Protein AF-A0A8H8A0Q7-F1 (afdb_monomer)

Structure (mmCIF, N/CA/C/O backbone):
data_AF-A0A8H8A0Q7-F1
#
_en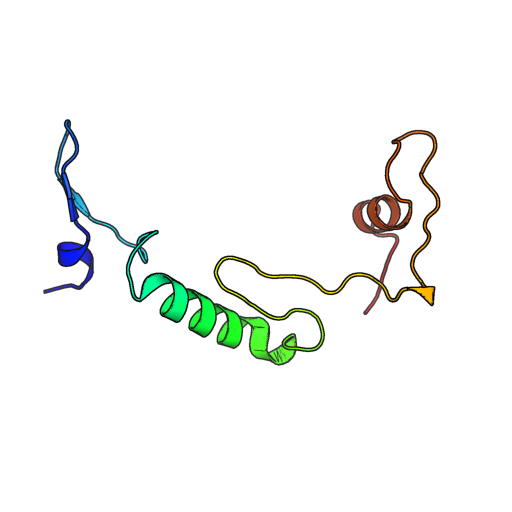try.id   AF-A0A8H8A0Q7-F1
#
loop_
_atom_site.group_PDB
_atom_site.id
_atom_site.type_symbol
_atom_site.label_atom_id
_atom_site.label_alt_id
_atom_site.label_comp_id
_atom_site.label_asym_id
_atom_site.label_entity_id
_atom_site.label_seq_id
_atom_site.pdbx_PDB_ins_code
_atom_site.Cartn_x
_atom_site.Cartn_y
_atom_site.Cartn_z
_atom_site.occupancy
_atom_site.B_iso_or_equiv
_atom_site.auth_seq_id
_atom_site.auth_comp_id
_atom_site.auth_asym_id
_atom_site.auth_atom_id
_atom_site.pdbx_PDB_model_num
ATOM 1 N N . MET A 1 1 ? -14.759 -11.651 20.796 1.00 52.31 1 MET A N 1
ATOM 2 C CA . MET A 1 1 ? -14.876 -10.177 20.864 1.00 52.31 1 MET A CA 1
ATOM 3 C C . MET A 1 1 ? -13.690 -9.613 20.121 1.00 52.31 1 MET A C 1
ATOM 5 O O . MET A 1 1 ? -12.585 -10.112 20.297 1.00 52.31 1 MET A O 1
ATOM 9 N N . ALA A 1 2 ? -13.993 -8.825 19.101 1.00 71.25 2 ALA A N 1
ATOM 10 C CA . ALA A 1 2 ? -13.348 -8.926 17.799 1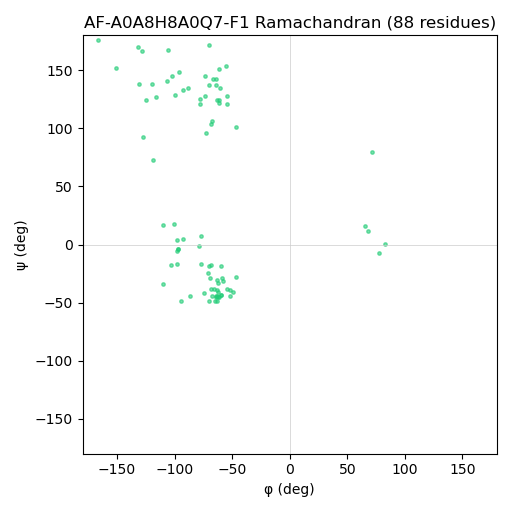.00 71.25 2 ALA A CA 1
ATOM 11 C C . ALA A 1 2 ? -12.379 -7.761 17.596 1.00 71.25 2 ALA A C 1
ATOM 13 O O . ALA A 1 2 ? -12.706 -6.644 17.973 1.00 71.25 2 ALA A O 1
ATOM 14 N N . SER A 1 3 ? -11.216 -7.999 16.985 1.00 87.31 3 SER A N 1
ATOM 15 C CA . SER A 1 3 ? -10.162 -6.991 16.738 1.00 87.31 3 SER A CA 1
ATOM 16 C C . SER A 1 3 ? -10.673 -5.659 16.168 1.00 87.31 3 SER A C 1
ATOM 18 O O . SER A 1 3 ? -10.102 -4.611 16.437 1.00 87.31 3 SER A O 1
ATOM 20 N N . HIS A 1 4 ? -11.788 -5.690 15.447 1.00 88.88 4 HIS A N 1
ATOM 21 C CA . HIS A 1 4 ? -12.527 -4.523 14.977 1.00 88.88 4 HIS A CA 1
ATOM 22 C C . HIS A 1 4 ? -12.927 -3.524 16.079 1.00 88.88 4 HIS A C 1
ATOM 24 O O . HIS A 1 4 ? -12.868 -2.315 15.853 1.00 88.88 4 HIS A O 1
ATOM 30 N N . ASP A 1 5 ? -13.319 -3.999 17.264 1.00 92.81 5 ASP A N 1
ATOM 31 C CA . ASP A 1 5 ? -13.774 -3.148 18.375 1.00 92.81 5 ASP A CA 1
ATOM 32 C C . ASP A 1 5 ? -12.601 -2.334 18.955 1.00 92.81 5 ASP A C 1
ATOM 34 O O . ASP A 1 5 ? -12.788 -1.202 19.389 1.00 92.81 5 ASP A O 1
ATOM 38 N N . LEU A 1 6 ? -11.371 -2.865 18.873 1.00 92.50 6 LEU A N 1
ATOM 39 C CA . LEU A 1 6 ? -10.134 -2.178 19.286 1.00 92.50 6 LEU A CA 1
ATOM 40 C C . LEU A 1 6 ? -9.776 -0.996 18.379 1.00 92.50 6 LEU A C 1
ATOM 42 O O . LEU A 1 6 ? -8.953 -0.159 18.733 1.00 92.50 6 LEU A O 1
ATOM 46 N N . THR A 1 7 ? -10.370 -0.959 17.190 1.00 92.12 7 THR A N 1
ATOM 47 C CA . THR A 1 7 ? -10.120 0.051 16.159 1.00 92.12 7 THR A CA 1
ATOM 48 C C . THR A 1 7 ? -11.315 0.985 15.974 1.00 92.12 7 THR A C 1
ATOM 50 O O . THR A 1 7 ? -11.423 1.649 14.945 1.00 92.12 7 THR A O 1
ATOM 53 N N . ALA A 1 8 ? -12.242 1.012 16.936 1.00 93.44 8 ALA A N 1
ATOM 54 C CA . ALA A 1 8 ? -13.372 1.925 16.900 1.00 93.44 8 ALA A CA 1
ATOM 55 C C . ALA A 1 8 ? -12.909 3.389 17.038 1.00 93.44 8 ALA A C 1
ATOM 57 O O . ALA A 1 8 ? -11.984 3.699 17.787 1.00 93.44 8 ALA A O 1
ATOM 58 N N . LEU A 1 9 ? -13.561 4.287 16.304 1.00 94.44 9 LEU A N 1
ATOM 59 C CA . LEU A 1 9 ? -13.270 5.716 16.249 1.00 94.44 9 LEU A CA 1
ATOM 60 C C . LEU A 1 9 ? -14.545 6.495 16.579 1.00 94.44 9 LEU A C 1
ATOM 62 O O . LEU A 1 9 ? -15.559 6.337 15.901 1.00 94.44 9 LEU A O 1
ATOM 66 N N . GLN A 1 10 ? -14.486 7.373 17.579 1.00 96.25 10 GLN A N 1
ATOM 67 C CA . GLN A 1 10 ? -15.571 8.309 17.858 1.00 96.25 10 GLN A CA 1
ATOM 68 C C . GLN A 1 10 ? -15.519 9.472 16.863 1.00 96.25 10 GLN A C 1
ATOM 70 O O . GLN A 1 10 ? -14.503 10.160 16.753 1.00 96.25 10 GLN A O 1
ATOM 75 N N . THR A 1 11 ? -16.625 9.722 16.170 1.00 95.56 11 THR A N 1
ATOM 76 C CA . THR A 1 11 ? -16.829 10.949 15.390 1.00 95.56 11 THR A CA 1
ATOM 77 C C . THR A 1 11 ? -17.812 11.871 16.121 1.00 95.56 11 THR A C 1
ATOM 79 O O . THR A 1 11 ? -18.490 11.422 17.048 1.00 95.56 11 THR A O 1
ATOM 82 N N . PRO A 1 12 ? -17.945 13.151 15.721 1.00 97.75 12 PRO A N 1
ATOM 83 C CA . PRO A 1 12 ? -18.989 14.023 16.263 1.00 97.75 12 PRO A CA 1
ATOM 84 C C . PRO A 1 12 ? -20.422 13.512 16.034 1.00 97.75 12 PRO A C 1
ATOM 86 O O . PRO A 1 12 ? -21.334 13.983 16.705 1.00 97.75 12 PRO A O 1
ATOM 89 N N . LEU A 1 13 ? -20.624 12.589 15.084 1.00 96.88 13 LEU A N 1
ATOM 90 C CA . LEU A 1 13 ? -21.935 12.035 14.741 1.00 96.88 13 LEU A CA 1
ATOM 91 C C . LEU A 1 13 ? -22.227 10.731 15.490 1.00 96.88 13 LEU A C 1
ATOM 93 O O . LEU A 1 13 ? -23.308 10.592 16.050 1.00 96.88 13 LEU A O 1
ATOM 97 N N . ASP A 1 14 ? -21.284 9.785 15.481 1.00 97.38 14 ASP A N 1
ATOM 98 C CA . ASP A 1 14 ? -21.426 8.487 16.153 1.00 97.38 14 ASP A CA 1
ATOM 99 C C . ASP A 1 14 ? -20.079 7.738 16.271 1.00 97.38 14 ASP A C 1
ATOM 101 O O . ASP A 1 14 ? -19.044 8.178 15.746 1.00 97.38 14 ASP A O 1
ATOM 105 N N . LEU A 1 15 ? -20.097 6.583 16.937 1.00 95.62 15 LEU A N 1
ATOM 106 C CA . LEU A 1 15 ? -19.007 5.618 17.001 1.00 95.62 15 LEU A CA 1
ATOM 107 C C . LEU A 1 15 ? -18.936 4.787 15.711 1.00 95.62 15 LEU A C 1
ATOM 109 O O . LEU A 1 15 ? -19.860 4.055 15.358 1.00 95.62 15 LEU A O 1
ATOM 113 N N . LEU A 1 16 ? -17.797 4.843 15.027 1.00 95.38 16 LEU A N 1
ATOM 114 C CA . LEU A 1 16 ? -17.516 4.025 13.852 1.00 95.38 16 LEU A CA 1
ATOM 115 C C . LEU A 1 16 ? -16.596 2.866 14.214 1.00 95.38 16 LEU A C 1
ATOM 117 O O . LEU A 1 16 ? -15.685 3.003 15.024 1.00 95.38 16 LEU A O 1
ATOM 121 N N . ARG A 1 17 ? -16.793 1.722 13.566 1.00 93.75 17 ARG A N 1
ATOM 122 C CA . ARG A 1 17 ? -15.978 0.518 13.751 1.00 93.75 17 ARG A CA 1
ATOM 123 C C . ARG A 1 17 ? -15.255 0.182 12.457 1.00 93.75 17 ARG A C 1
ATOM 125 O O . ARG A 1 17 ? -15.897 0.029 11.418 1.00 93.75 17 ARG A O 1
ATOM 132 N N . MET A 1 18 ? -13.934 0.019 12.509 1.00 93.69 18 MET A N 1
ATOM 133 C CA . MET A 1 18 ? -13.172 -0.350 11.315 1.00 93.69 18 MET A CA 1
ATOM 134 C C . MET A 1 18 ? -13.409 -1.821 10.960 1.00 93.69 18 MET A C 1
ATOM 136 O O . MET A 1 18 ? -13.241 -2.728 11.775 1.00 93.69 18 MET A O 1
ATOM 140 N N . THR A 1 19 ? -13.778 -2.069 9.706 1.00 92.94 19 THR A N 1
ATOM 141 C CA . THR A 1 19 ? -13.960 -3.421 9.146 1.00 92.94 19 THR A CA 1
ATOM 142 C C . THR A 1 19 ? -12.736 -3.915 8.376 1.00 92.94 19 THR A C 1
ATOM 144 O O . THR A 1 19 ? -12.709 -5.056 7.925 1.00 92.94 19 THR A O 1
ATOM 147 N N . LYS A 1 20 ? -11.718 -3.062 8.236 1.00 91.88 20 LYS A N 1
ATOM 148 C CA . LYS A 1 20 ? -10.450 -3.330 7.554 1.00 91.88 20 LYS A CA 1
ATOM 149 C C . LYS A 1 20 ? -9.283 -2.967 8.466 1.00 91.88 20 LYS A C 1
ATOM 151 O O . LYS A 1 20 ? -9.469 -2.272 9.462 1.00 91.88 20 LYS A O 1
ATOM 156 N N . VAL A 1 21 ? -8.087 -3.420 8.096 1.00 92.31 21 VAL A N 1
ATOM 157 C CA . VAL A 1 21 ? -6.835 -3.021 8.751 1.00 92.31 21 VAL A CA 1
ATOM 158 C C . VAL A 1 21 ? -6.737 -1.485 8.737 1.00 92.31 21 VAL A C 1
ATOM 160 O O . VAL A 1 21 ? -6.779 -0.899 7.653 1.00 9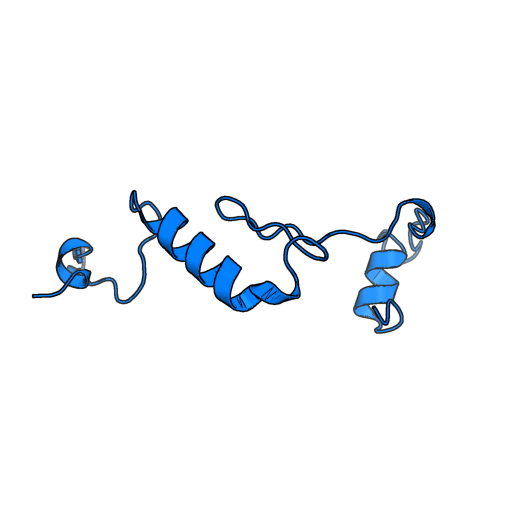2.31 21 VAL A O 1
ATOM 163 N N . PRO A 1 22 ? -6.649 -0.813 9.900 1.00 91.69 22 PRO A N 1
ATOM 164 C CA . PRO A 1 22 ? -6.636 0.644 9.954 1.00 91.69 22 PRO A CA 1
ATOM 165 C C . PRO A 1 22 ? -5.294 1.196 9.471 1.00 91.69 22 PRO A C 1
ATOM 167 O O . PRO A 1 22 ? -4.234 0.634 9.757 1.00 91.69 22 PRO A O 1
ATOM 170 N N . MET A 1 23 ? -5.319 2.343 8.795 1.00 90.31 23 MET A N 1
ATOM 171 C CA . MET A 1 23 ? -4.099 3.110 8.544 1.00 90.31 23 MET A CA 1
ATOM 172 C C . MET A 1 23 ? -3.519 3.598 9.881 1.00 90.31 23 MET A C 1
ATOM 174 O O . MET A 1 23 ? -4.264 4.026 10.758 1.00 90.31 23 MET A O 1
ATOM 178 N N . GLY A 1 24 ? -2.198 3.509 10.052 1.00 88.75 24 GLY A N 1
ATOM 179 C CA . GLY A 1 24 ? -1.514 3.959 11.272 1.00 88.75 24 GLY A CA 1
ATOM 180 C C . GLY A 1 24 ? -1.509 2.966 12.442 1.00 88.75 24 GLY A C 1
ATOM 181 O O . GLY A 1 24 ? -0.930 3.269 13.480 1.00 88.75 24 GLY A O 1
ATOM 182 N N . GLY A 1 25 ? -2.095 1.773 12.299 1.00 89.88 25 GLY A N 1
ATOM 183 C CA . GLY A 1 25 ? -1.915 0.705 13.285 1.00 89.88 25 GLY A CA 1
ATOM 184 C C . GLY A 1 25 ? -0.489 0.144 13.249 1.00 89.88 25 GLY A C 1
ATOM 185 O O . GLY A 1 25 ? 0.047 -0.109 12.170 1.00 89.88 25 GLY A O 1
ATOM 186 N N . THR A 1 26 ? 0.117 -0.104 14.416 1.00 91.44 26 THR A N 1
ATOM 187 C CA . THR A 1 26 ? 1.518 -0.566 14.540 1.00 91.44 26 THR A CA 1
ATOM 188 C C . THR A 1 26 ? 1.821 -1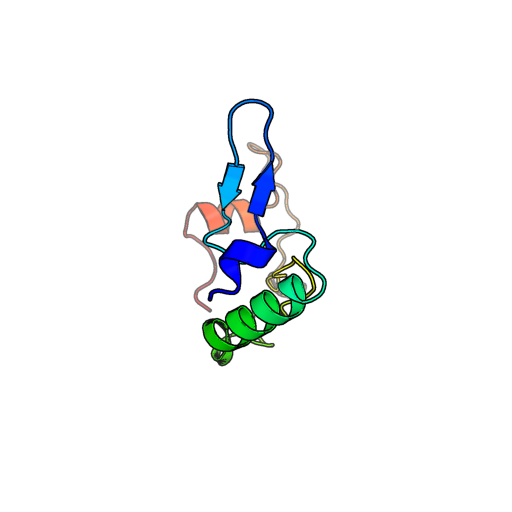.791 13.677 1.00 91.44 26 THR A C 1
ATOM 190 O O . THR A 1 26 ? 2.867 -1.869 13.040 1.00 91.44 26 THR A O 1
ATOM 193 N N . ASN A 1 27 ? 0.871 -2.725 13.601 1.00 90.94 27 ASN A N 1
ATOM 194 C CA . ASN A 1 27 ? 1.025 -3.970 12.848 1.00 90.94 27 ASN A CA 1
ATOM 195 C C . ASN A 1 27 ? 0.408 -3.902 11.443 1.00 90.94 27 ASN A C 1
ATOM 197 O O . ASN A 1 27 ? 0.520 -4.863 10.683 1.00 90.94 27 ASN A O 1
ATOM 201 N N . SER A 1 28 ? -0.250 -2.797 11.079 1.00 91.75 28 SER A N 1
ATOM 202 C CA . SER A 1 28 ? -1.004 -2.687 9.827 1.00 91.75 28 SER A CA 1
ATOM 203 C C . SER A 1 28 ? -0.120 -2.899 8.605 1.00 91.75 28 SER A C 1
ATOM 205 O O . SER A 1 28 ? -0.486 -3.648 7.703 1.00 91.75 28 SER A O 1
ATOM 207 N N . VAL A 1 29 ? 1.077 -2.309 8.609 1.00 90.81 29 VAL A N 1
ATOM 208 C CA . VAL A 1 29 ? 2.059 -2.484 7.532 1.00 90.81 29 VAL A CA 1
ATOM 209 C C . VAL A 1 29 ? 2.504 -3.940 7.431 1.00 90.81 29 VAL A C 1
ATOM 211 O O . VAL A 1 29 ? 2.536 -4.484 6.334 1.00 90.81 29 VAL A O 1
ATOM 214 N N . GLY A 1 30 ? 2.793 -4.593 8.561 1.00 91.81 30 GLY A N 1
ATOM 215 C CA . GLY A 1 30 ? 3.201 -5.999 8.576 1.00 91.81 30 GLY A CA 1
ATOM 216 C C . GLY A 1 30 ? 2.140 -6.915 7.965 1.00 91.81 30 GLY A C 1
ATOM 217 O O . GLY A 1 30 ? 2.462 -7.761 7.133 1.00 91.81 30 GLY A O 1
ATOM 218 N N . HIS A 1 31 ? 0.867 -6.695 8.305 1.00 92.38 31 HIS A N 1
ATOM 219 C CA . HIS A 1 31 ? -0.248 -7.442 7.719 1.00 92.38 31 HIS A CA 1
ATOM 220 C C . HIS A 1 31 ? -0.396 -7.202 6.213 1.00 92.38 31 HIS A C 1
ATOM 222 O O . HIS A 1 31 ? -0.571 -8.161 5.457 1.00 92.38 31 HIS A O 1
ATOM 228 N N . VAL A 1 32 ? -0.313 -5.945 5.767 1.00 91.00 32 VAL A N 1
ATOM 229 C CA . VAL A 1 32 ? -0.434 -5.603 4.343 1.00 91.00 32 VAL A CA 1
ATOM 230 C C . VAL A 1 32 ? 0.727 -6.192 3.545 1.00 91.00 32 VAL A C 1
ATOM 232 O O . VAL A 1 32 ? 0.481 -6.879 2.562 1.00 91.00 32 VAL A O 1
ATOM 235 N N . VAL A 1 33 ? 1.974 -6.015 3.988 1.00 90.38 33 VAL A N 1
ATOM 236 C CA . VAL A 1 33 ? 3.159 -6.545 3.291 1.00 90.38 33 VAL A CA 1
ATOM 237 C C . VAL A 1 33 ? 3.133 -8.074 3.223 1.00 90.38 33 VAL A C 1
ATOM 239 O O . VAL A 1 33 ? 3.424 -8.634 2.170 1.00 90.38 33 VAL A O 1
ATOM 242 N N . ALA A 1 34 ? 2.732 -8.762 4.298 1.00 91.88 34 ALA A N 1
ATOM 243 C CA . ALA A 1 34 ? 2.589 -10.220 4.281 1.00 91.88 34 ALA A CA 1
ATOM 244 C C . ALA A 1 34 ? 1.541 -10.683 3.255 1.00 91.88 34 ALA A C 1
ATOM 246 O O . ALA A 1 34 ? 1.813 -11.582 2.463 1.00 91.88 34 ALA A O 1
ATOM 247 N N . THR A 1 35 ? 0.381 -10.021 3.230 1.00 92.88 35 THR A N 1
ATOM 248 C CA . THR A 1 35 ? -0.703 -10.329 2.282 1.00 92.88 35 THR A CA 1
ATOM 249 C C . THR A 1 35 ? -0.268 -10.065 0.842 1.00 92.88 35 THR A C 1
ATOM 251 O O . THR A 1 35 ? -0.493 -10.885 -0.042 1.00 92.88 35 THR A O 1
ATOM 254 N N . VAL A 1 36 ? 0.398 -8.938 0.590 1.00 91.81 36 VAL A N 1
ATOM 255 C CA . VAL A 1 36 ? 0.913 -8.598 -0.739 1.00 91.81 36 VAL A CA 1
ATOM 256 C C . VAL A 1 36 ? 1.954 -9.619 -1.197 1.00 91.81 36 VAL A C 1
ATOM 258 O O . VAL A 1 36 ? 1.892 -10.064 -2.337 1.00 91.81 36 VAL A O 1
ATOM 261 N N . ASN A 1 37 ? 2.889 -10.012 -0.331 1.00 90.31 37 ASN A N 1
ATOM 262 C CA . ASN A 1 37 ? 3.900 -11.016 -0.670 1.00 90.31 37 ASN A CA 1
ATOM 263 C C . ASN A 1 37 ? 3.284 -12.387 -0.973 1.00 90.31 37 ASN A C 1
ATOM 265 O O . ASN A 1 37 ? 3.841 -13.145 -1.763 1.00 90.31 37 ASN A O 1
ATOM 269 N N . GLU A 1 38 ? 2.150 -12.719 -0.357 1.00 93.25 38 GLU A N 1
ATOM 270 C CA . GLU A 1 38 ? 1.397 -13.927 -0.685 1.00 93.25 38 GLU A CA 1
ATOM 271 C C . GLU A 1 38 ? 0.730 -13.819 -2.062 1.00 93.25 38 GLU A C 1
ATOM 273 O O . GLU A 1 38 ? 0.903 -14.710 -2.891 1.00 93.25 38 GLU A O 1
ATOM 278 N N . VAL A 1 39 ? 0.031 -12.713 -2.330 1.00 92.25 39 VAL A N 1
ATOM 279 C CA . VAL A 1 39 ? -0.679 -12.478 -3.600 1.00 92.25 39 VAL A CA 1
ATOM 280 C C . VAL A 1 39 ? 0.284 -12.350 -4.784 1.00 92.25 39 VAL A C 1
ATOM 282 O O . VAL A 1 39 ? -0.003 -12.842 -5.870 1.00 92.25 39 VAL A O 1
ATOM 285 N N . LEU A 1 40 ? 1.434 -11.705 -4.585 1.00 91.75 40 LEU A N 1
ATOM 286 C CA . LEU A 1 40 ? 2.432 -11.436 -5.624 1.00 91.75 40 LEU A CA 1
ATOM 287 C C . LEU A 1 40 ? 3.606 -12.416 -5.582 1.00 91.75 40 LEU A C 1
ATOM 289 O O . LEU A 1 40 ? 4.654 -12.130 -6.160 1.00 91.75 40 LEU A O 1
ATOM 293 N N . ARG A 1 41 ? 3.452 -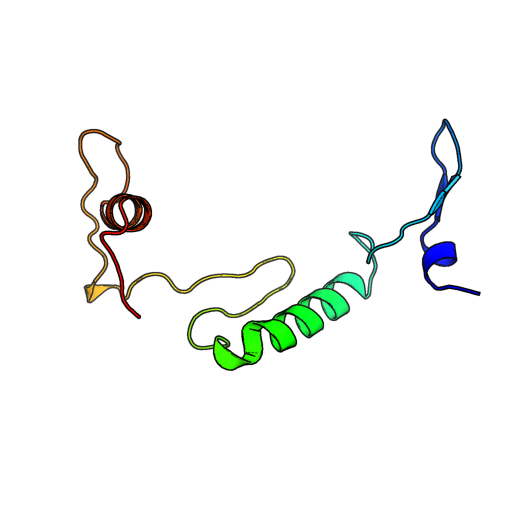13.567 -4.917 1.00 90.94 41 ARG A N 1
ATOM 294 C CA . ARG A 1 41 ? 4.533 -14.542 -4.707 1.00 90.94 41 ARG A CA 1
ATOM 295 C C . ARG A 1 41 ? 5.296 -14.884 -5.990 1.00 90.94 41 ARG A C 1
ATOM 297 O O . ARG A 1 41 ? 6.518 -14.965 -5.952 1.00 90.94 41 ARG A O 1
ATOM 304 N N . ASP A 1 42 ? 4.594 -15.039 -7.109 1.00 92.06 42 ASP A N 1
ATOM 305 C CA . ASP A 1 42 ? 5.196 -15.423 -8.395 1.00 92.06 42 ASP A CA 1
ATOM 306 C C . ASP A 1 42 ? 5.920 -14.260 -9.101 1.00 92.06 42 ASP A C 1
ATOM 308 O O . ASP A 1 42 ? 6.746 -14.467 -9.993 1.00 92.06 42 ASP A O 1
ATOM 312 N N . HIS A 1 43 ? 5.635 -13.028 -8.679 1.00 87.06 43 HIS A N 1
ATOM 313 C CA . HIS A 1 43 ? 6.156 -11.788 -9.251 1.00 87.06 43 HIS A CA 1
ATOM 314 C C . HIS A 1 43 ? 7.264 -11.153 -8.400 1.00 87.06 43 HIS A C 1
ATOM 316 O O . HIS A 1 43 ? 8.036 -10.339 -8.911 1.00 87.06 43 HIS A O 1
ATOM 322 N N . VAL A 1 44 ? 7.392 -11.531 -7.127 1.00 86.69 44 VAL A N 1
ATOM 323 C CA . VAL A 1 44 ? 8.470 -11.077 -6.239 1.00 86.69 44 VAL A CA 1
ATOM 324 C C . VAL A 1 44 ? 9.688 -12.004 -6.370 1.00 86.69 44 VAL A C 1
ATOM 326 O O . VAL A 1 44 ? 9.536 -13.223 -6.348 1.00 86.69 44 VAL A O 1
ATOM 329 N N . PRO A 1 45 ? 10.925 -11.483 -6.483 1.00 85.12 45 PRO A N 1
ATOM 330 C CA . PRO A 1 45 ? 11.311 -10.072 -6.592 1.00 85.12 45 PRO A CA 1
ATOM 331 C C . PRO A 1 45 ? 11.442 -9.587 -8.046 1.00 85.12 45 PRO A C 1
ATOM 333 O O . PRO A 1 45 ? 11.914 -8.482 -8.276 1.00 85.12 45 PRO A O 1
ATOM 336 N N . LYS A 1 46 ? 11.106 -10.427 -9.036 1.00 83.38 46 LYS A N 1
ATOM 337 C CA . LYS A 1 46 ? 11.433 -10.189 -10.453 1.00 83.38 46 LYS A CA 1
ATOM 338 C C . LYS A 1 46 ? 10.762 -8.943 -11.036 1.00 83.38 46 LYS A C 1
ATOM 340 O O . LYS A 1 46 ? 11.371 -8.256 -11.845 1.00 83.38 46 LYS A O 1
ATOM 345 N N . VAL A 1 47 ? 9.509 -8.701 -10.663 1.00 80.31 47 VAL A N 1
ATOM 346 C CA . VAL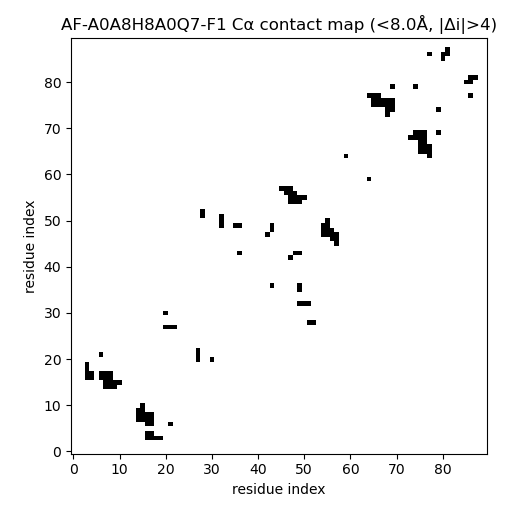 A 1 47 ? 8.653 -7.637 -11.213 1.00 80.31 47 VAL A CA 1
ATOM 347 C C . VAL A 1 47 ? 8.415 -6.539 -10.182 1.00 80.31 47 VAL A C 1
ATOM 349 O O . VAL A 1 47 ? 8.300 -5.368 -10.534 1.00 80.31 47 VAL A O 1
ATOM 352 N N . THR A 1 48 ? 8.331 -6.894 -8.901 1.00 85.62 48 THR A N 1
ATOM 353 C CA . THR A 1 48 ? 8.066 -5.942 -7.822 1.00 85.62 48 THR A CA 1
ATOM 354 C C . THR A 1 48 ? 8.693 -6.400 -6.515 1.00 85.62 48 THR A C 1
ATOM 356 O O . THR A 1 48 ? 8.861 -7.597 -6.277 1.00 85.62 48 THR A O 1
ATOM 359 N N . ILE A 1 49 ? 9.040 -5.437 -5.663 1.00 88.88 49 ILE A N 1
ATOM 360 C CA . ILE A 1 49 ? 9.540 -5.677 -4.309 1.00 88.88 49 ILE A CA 1
ATOM 361 C C . ILE A 1 49 ? 8.688 -4.842 -3.349 1.00 88.88 49 ILE A C 1
ATOM 363 O O . ILE A 1 49 ? 8.995 -3.669 -3.138 1.00 88.88 49 ILE A O 1
ATOM 367 N N . PRO A 1 50 ? 7.610 -5.414 -2.783 1.00 85.44 50 PRO A N 1
ATOM 368 C CA . PRO A 1 50 ? 6.754 -4.717 -1.837 1.00 85.44 50 PRO A CA 1
ATOM 369 C C . PRO A 1 50 ? 7.539 -4.155 -0.653 1.00 85.44 50 PRO A C 1
ATOM 371 O O . PRO A 1 50 ? 8.271 -4.878 0.027 1.00 85.44 50 PRO A O 1
ATOM 374 N N . PHE A 1 51 ? 7.354 -2.868 -0.387 1.00 82.94 51 PHE A N 1
ATOM 375 C CA . PHE A 1 51 ? 7.922 -2.165 0.756 1.00 82.94 51 PHE A CA 1
ATOM 376 C C . PHE A 1 51 ? 6.832 -1.344 1.454 1.00 82.94 51 PHE A C 1
ATOM 378 O O . PHE A 1 51 ? 5.708 -1.262 0.979 1.00 82.94 51 PHE A O 1
ATOM 385 N N . ILE A 1 52 ? 7.117 -0.797 2.633 1.00 83.75 52 ILE A N 1
ATOM 386 C CA . ILE A 1 52 ? 6.154 -0.115 3.513 1.00 83.75 52 ILE A CA 1
ATOM 387 C C . ILE A 1 52 ? 5.269 0.882 2.737 1.00 83.75 52 ILE A C 1
ATOM 389 O O . ILE A 1 52 ? 5.691 1.996 2.462 1.00 83.75 52 ILE A O 1
ATOM 393 N N . GLY A 1 53 ? 4.029 0.488 2.423 1.00 76.25 53 GLY A N 1
ATOM 394 C CA . GLY A 1 53 ? 3.066 1.321 1.688 1.00 76.25 53 GLY A CA 1
ATOM 395 C C . GLY A 1 53 ? 3.287 1.421 0.172 1.00 76.25 53 GLY A C 1
ATOM 396 O O . GLY A 1 53 ? 2.407 1.932 -0.514 1.00 76.25 53 GLY A O 1
ATOM 397 N N . ASP A 1 54 ? 4.389 0.878 -0.346 1.00 83.38 54 ASP A N 1
ATOM 398 C CA . ASP A 1 54 ? 4.810 1.001 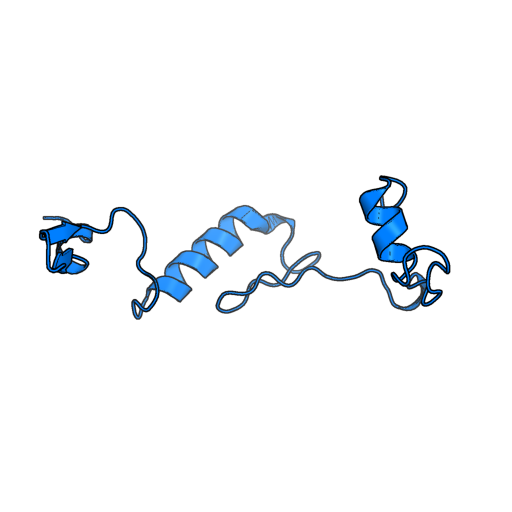-1.738 1.00 83.38 54 ASP A CA 1
ATOM 399 C C . ASP A 1 54 ? 4.912 -0.366 -2.427 1.00 83.38 54 ASP A C 1
ATOM 401 O O . ASP A 1 54 ? 5.451 -1.336 -1.892 1.00 83.38 54 ASP A O 1
ATOM 405 N N . LEU A 1 55 ? 4.443 -0.427 -3.672 1.00 85.25 55 LEU A N 1
ATOM 406 C CA . LEU A 1 55 ? 4.586 -1.582 -4.563 1.00 85.25 55 LEU A CA 1
ATOM 407 C C . LEU A 1 55 ? 5.391 -1.158 -5.791 1.00 85.25 55 LEU A C 1
ATOM 409 O O . LEU A 1 55 ? 4.816 -0.963 -6.863 1.00 85.25 55 LEU A O 1
ATOM 413 N N . PRO A 1 56 ? 6.709 -0.941 -5.649 1.00 81.69 56 PRO A N 1
ATOM 414 C CA . PRO A 1 56 ? 7.523 -0.5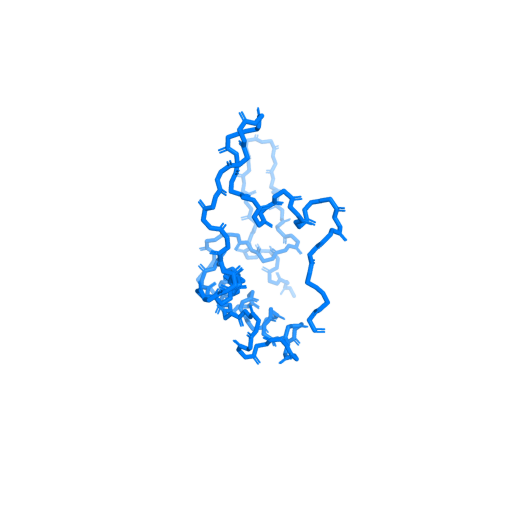12 -6.771 1.00 81.69 56 PRO A CA 1
ATOM 415 C C . PRO A 1 56 ? 7.485 -1.587 -7.855 1.00 81.69 56 PRO A C 1
ATOM 417 O O . PRO A 1 56 ? 7.805 -2.747 -7.599 1.00 81.69 56 PRO A O 1
ATOM 420 N N . MET A 1 57 ? 7.099 -1.200 -9.063 1.00 82.25 57 MET A N 1
ATOM 421 C CA . MET A 1 57 ? 7.193 -2.046 -10.245 1.00 82.25 57 MET A CA 1
ATOM 422 C C . MET A 1 57 ? 8.527 -1.758 -10.927 1.00 82.25 57 MET A C 1
ATOM 424 O O . MET A 1 57 ? 8.914 -0.596 -11.074 1.00 82.25 57 MET A O 1
ATOM 428 N N . HIS A 1 58 ? 9.262 -2.799 -11.306 1.00 77.94 58 HIS A N 1
ATOM 429 C CA . HIS A 1 58 ? 10.469 -2.621 -12.098 1.00 77.94 58 HIS A CA 1
ATOM 430 C C . HIS A 1 58 ? 10.097 -2.005 -13.448 1.00 77.94 58 HIS A C 1
ATOM 432 O O . HIS A 1 58 ? 9.235 -2.511 -14.160 1.00 77.94 58 HIS A O 1
ATOM 438 N N . GLY A 1 59 ? 10.729 -0.873 -13.762 1.00 71.94 59 GLY A N 1
ATOM 439 C CA . GLY A 1 59 ? 10.631 -0.270 -15.084 1.00 71.94 59 GLY A CA 1
ATOM 440 C C . GLY A 1 59 ? 11.361 -1.110 -16.137 1.00 71.94 59 GLY A C 1
ATOM 441 O O . GLY A 1 59 ? 12.076 -2.054 -15.785 1.00 71.94 59 GLY A O 1
ATOM 442 N N . PRO A 1 60 ? 11.213 -0.756 -17.425 1.00 71.06 60 PRO A N 1
ATOM 443 C CA . PRO A 1 60 ? 11.977 -1.384 -18.495 1.00 71.06 60 PRO A CA 1
ATOM 444 C C . PRO A 1 60 ? 13.481 -1.277 -18.224 1.00 71.06 60 PRO A C 1
ATOM 446 O O . PRO A 1 60 ? 13.947 -0.367 -17.525 1.00 71.06 60 PRO A O 1
ATOM 449 N N . ARG A 1 61 ? 14.254 -2.217 -18.774 1.00 71.31 61 ARG A N 1
ATOM 450 C CA . ARG A 1 61 ? 15.713 -2.190 -18.622 1.00 71.31 61 ARG A CA 1
ATOM 451 C C . ARG A 1 61 ? 16.257 -0.905 -19.245 1.00 71.31 61 ARG A C 1
ATOM 453 O O . ARG A 1 61 ? 15.662 -0.365 -20.175 1.00 71.31 61 ARG A O 1
ATOM 460 N N . VAL A 1 62 ? 17.383 -0.396 -18.744 1.00 68.94 62 VAL A N 1
ATOM 461 C CA . VAL A 1 62 ? 17.954 0.880 -19.220 1.00 68.94 62 VAL A CA 1
ATOM 462 C C . VAL A 1 62 ? 18.242 0.832 -20.722 1.00 68.94 62 VAL A C 1
ATOM 464 O O . VAL A 1 62 ? 18.092 1.838 -21.405 1.00 68.94 62 VAL A O 1
ATOM 467 N N . GLU A 1 63 ? 18.580 -0.342 -21.253 1.00 69.12 63 GLU A N 1
ATOM 468 C CA . GLU A 1 63 ? 18.826 -0.547 -22.681 1.00 69.12 63 GLU A CA 1
ATOM 469 C C . GLU A 1 63 ? 17.548 -0.474 -23.539 1.00 69.12 63 GLU A C 1
ATOM 471 O O . GLU A 1 63 ? 17.620 -0.151 -24.721 1.00 69.12 63 GLU A O 1
ATOM 476 N N . GLU A 1 64 ? 16.384 -0.745 -22.944 1.00 65.62 64 GLU A N 1
ATOM 477 C CA . GLU A 1 64 ? 15.053 -0.675 -23.570 1.00 65.62 64 GLU A CA 1
ATOM 478 C C . GLU A 1 64 ? 14.333 0.645 -23.255 1.00 65.62 64 GLU A C 1
ATOM 480 O O . GLU A 1 64 ? 13.250 0.919 -23.773 1.00 65.62 64 GLU A O 1
ATOM 485 N N . CYS A 1 65 ? 14.921 1.480 -22.394 1.00 66.06 65 CYS A N 1
ATOM 486 C CA . CYS A 1 65 ? 14.367 2.773 -22.039 1.00 66.06 65 CYS A CA 1
ATOM 487 C C . CYS A 1 65 ? 14.530 3.756 -23.198 1.00 66.06 65 CYS A C 1
ATOM 489 O O . CYS A 1 65 ? 15.542 4.449 -23.315 1.00 66.06 65 CYS A O 1
ATOM 491 N N . ASP A 1 66 ? 13.484 3.892 -24.011 1.00 70.25 66 ASP A N 1
ATOM 492 C CA . ASP A 1 66 ? 13.374 5.032 -24.907 1.00 70.25 66 ASP A CA 1
ATOM 493 C C . ASP A 1 66 ? 13.145 6.313 -24.080 1.00 70.25 66 ASP A C 1
ATOM 495 O O . ASP A 1 66 ? 12.068 6.573 -23.529 1.00 70.25 66 ASP A O 1
ATOM 499 N N . HIS A 1 67 ? 14.209 7.107 -23.950 1.00 71.62 67 HIS A N 1
ATOM 500 C CA . HIS A 1 67 ? 14.194 8.404 -23.276 1.00 71.62 67 HIS A CA 1
ATOM 501 C C . HIS A 1 67 ? 13.599 9.520 -24.139 1.00 71.62 67 HIS A C 1
ATOM 503 O O . HIS A 1 67 ? 13.522 10.665 -23.678 1.00 71.62 67 HIS A O 1
ATOM 509 N N . THR A 1 68 ? 13.200 9.224 -25.378 1.00 79.56 68 THR A N 1
ATOM 510 C CA . THR A 1 68 ? 12.538 10.212 -26.214 1.00 79.56 68 THR A CA 1
ATOM 511 C C . THR A 1 68 ? 11.204 10.613 -25.601 1.00 79.56 68 THR A C 1
ATOM 513 O O . THR A 1 68 ? 10.473 9.836 -24.980 1.00 79.56 68 THR A O 1
ATOM 516 N N . VAL A 1 69 ? 10.916 11.900 -25.735 1.00 79.19 69 VAL A N 1
ATOM 517 C CA . VAL A 1 69 ? 9.672 12.495 -25.280 1.00 79.19 69 VAL A CA 1
ATOM 518 C C . VAL A 1 69 ? 8.772 12.623 -26.493 1.00 79.19 69 VAL A C 1
ATOM 520 O O . VAL A 1 69 ? 9.178 13.157 -27.532 1.00 79.19 69 VAL A O 1
ATOM 523 N N . ASP A 1 70 ? 7.552 12.120 -26.372 1.00 79.19 70 ASP A N 1
ATOM 524 C CA . ASP A 1 70 ? 6.527 12.357 -27.362 1.00 79.19 70 ASP A CA 1
ATOM 525 C C . ASP A 1 70 ? 6.245 13.860 -27.452 1.00 79.19 70 ASP A C 1
ATOM 527 O O . ASP A 1 70 ? 5.909 14.517 -26.469 1.00 79.19 70 ASP A O 1
ATOM 531 N N . LYS A 1 71 ? 6.422 14.428 -28.647 1.00 79.69 71 LYS A N 1
ATOM 532 C CA . LYS A 1 71 ? 6.357 15.882 -28.849 1.00 79.69 71 LYS A CA 1
ATOM 533 C C . LYS A 1 71 ? 4.943 16.445 -28.706 1.00 79.69 71 LYS A C 1
ATOM 535 O O . LYS A 1 71 ? 4.807 17.653 -28.549 1.00 79.69 71 LYS A O 1
ATOM 540 N N . VAL A 1 72 ? 3.916 15.599 -28.797 1.00 80.44 72 VAL A N 1
ATOM 541 C CA . VAL A 1 72 ? 2.509 16.010 -28.720 1.00 80.44 72 VAL A CA 1
ATOM 542 C C . VAL A 1 72 ? 2.049 16.049 -27.265 1.00 80.44 72 VAL A C 1
ATOM 544 O O . VAL A 1 72 ? 1.412 17.011 -26.846 1.00 80.44 72 VAL A O 1
ATOM 547 N N . THR A 1 73 ? 2.405 15.030 -26.485 1.00 82.38 73 THR A N 1
ATOM 548 C CA . THR A 1 73 ? 1.968 14.870 -25.088 1.00 82.38 73 THR A CA 1
ATOM 549 C C . THR A 1 73 ? 2.993 15.348 -24.059 1.00 82.38 73 THR A C 1
ATOM 551 O O . THR A 1 73 ? 2.649 15.514 -22.892 1.00 82.38 73 THR A O 1
ATOM 554 N N . GLY A 1 74 ? 4.260 15.531 -24.446 1.00 83.94 74 GLY A N 1
ATOM 555 C CA . GLY A 1 74 ? 5.356 15.811 -23.513 1.00 83.94 74 GLY A CA 1
ATOM 556 C C . GLY A 1 74 ? 5.707 14.629 -22.600 1.00 83.94 74 GLY A C 1
ATOM 557 O O . GLY A 1 74 ? 6.456 14.795 -21.637 1.00 83.94 74 GLY A O 1
ATOM 558 N N . THR A 1 75 ? 5.177 13.438 -22.887 1.00 82.62 75 THR A N 1
ATOM 559 C CA . THR A 1 75 ? 5.345 12.233 -22.066 1.00 82.62 75 THR A CA 1
ATOM 560 C C . THR A 1 75 ? 6.482 11.367 -22.612 1.00 82.62 75 THR A C 1
ATOM 562 O O . THR A 1 75 ? 6.730 11.347 -23.816 1.00 82.62 75 THR A O 1
ATOM 565 N N . ARG A 1 76 ? 7.204 10.640 -21.748 1.00 79.81 76 ARG A N 1
ATOM 566 C CA . ARG A 1 76 ? 8.214 9.670 -22.207 1.00 79.81 76 ARG A CA 1
ATOM 567 C C . ARG A 1 76 ? 7.559 8.593 -23.072 1.00 79.81 76 ARG A C 1
ATOM 569 O O . ARG A 1 76 ? 6.521 8.057 -22.682 1.00 79.81 76 ARG A O 1
ATOM 576 N N . ARG A 1 77 ? 8.182 8.262 -24.205 1.00 77.94 77 ARG A N 1
ATOM 577 C CA . ARG A 1 77 ? 7.635 7.352 -25.222 1.00 77.94 77 ARG A CA 1
ATOM 578 C C . ARG A 1 77 ? 7.177 6.016 -24.633 1.00 77.94 77 ARG A C 1
ATOM 580 O O . ARG A 1 77 ? 6.042 5.630 -24.871 1.00 77.94 77 ARG A O 1
ATOM 587 N N . PHE A 1 78 ? 7.970 5.407 -23.746 1.00 73.75 78 PHE A N 1
ATOM 588 C CA . PHE A 1 78 ? 7.609 4.125 -23.122 1.00 73.75 78 PHE A CA 1
ATOM 589 C C . PHE A 1 78 ? 6.281 4.153 -22.338 1.00 73.75 78 PHE A C 1
ATOM 591 O O . PHE A 1 78 ? 5.616 3.128 -22.221 1.00 73.75 78 PHE A O 1
ATOM 598 N N . VAL A 1 79 ? 5.881 5.307 -21.786 1.00 76.81 79 VAL A N 1
ATOM 599 C CA . VAL A 1 79 ? 4.603 5.455 -21.067 1.00 76.81 79 VAL A CA 1
ATOM 600 C C . VAL A 1 79 ? 3.444 5.494 -22.059 1.00 76.81 79 VAL A C 1
ATOM 602 O O . VAL A 1 79 ? 2.417 4.870 -21.816 1.00 76.81 79 VAL A O 1
ATOM 605 N N . VAL A 1 80 ? 3.622 6.203 -23.178 1.00 80.31 80 VAL A N 1
ATOM 606 C CA . VAL A 1 80 ? 2.629 6.278 -24.260 1.00 80.31 80 VAL A CA 1
ATOM 607 C C . VAL A 1 80 ? 2.421 4.890 -24.861 1.00 80.31 80 VAL A C 1
ATOM 609 O O . VAL A 1 80 ? 1.295 4.409 -24.907 1.00 80.31 80 VAL A O 1
ATOM 612 N N . ASP A 1 81 ? 3.509 4.188 -25.180 1.00 76.25 81 ASP A N 1
ATOM 613 C CA . ASP A 1 81 ? 3.442 2.848 -25.765 1.00 76.25 81 ASP A CA 1
ATOM 614 C C . ASP A 1 81 ? 2.775 1.832 -24.819 1.00 76.25 81 ASP A C 1
ATOM 616 O O . ASP A 1 81 ? 2.098 0.912 -25.274 1.00 76.25 81 ASP A O 1
ATOM 620 N N . HIS A 1 82 ? 2.951 1.984 -23.500 1.00 75.81 82 HIS A N 1
ATOM 621 C CA . HIS A 1 82 ? 2.278 1.155 -22.492 1.00 75.81 82 HIS A CA 1
ATOM 622 C C . HIS A 1 82 ? 0.765 1.391 -22.455 1.00 75.81 82 HIS A C 1
ATOM 624 O O . HIS A 1 82 ? -0.008 0.436 -22.413 1.00 75.81 82 HIS A O 1
ATOM 630 N N . VAL A 1 83 ? 0.337 2.656 -22.497 1.00 79.31 83 VAL A N 1
ATOM 631 C CA . VAL A 1 83 ? -1.088 3.025 -22.494 1.00 79.31 83 VAL A CA 1
ATOM 632 C C . VAL A 1 83 ? -1.774 2.599 -23.791 1.00 79.31 83 VAL A C 1
ATOM 634 O O . VAL A 1 83 ? -2.894 2.092 -23.750 1.00 79.31 83 VAL A O 1
ATOM 637 N N . ASP A 1 84 ? -1.083 2.726 -24.923 1.00 78.31 84 ASP A N 1
ATOM 638 C CA . ASP A 1 84 ? -1.597 2.365 -26.247 1.00 78.31 84 ASP A CA 1
ATOM 639 C C . ASP A 1 84 ? -1.580 0.843 -26.506 1.00 78.31 84 ASP A C 1
ATOM 641 O O . ASP A 1 84 ? -1.838 0.389 -27.623 1.00 78.31 84 ASP A O 1
ATOM 645 N N . GLY A 1 85 ? -1.259 0.028 -25.492 1.00 62.94 85 GLY A N 1
ATOM 646 C CA . GLY A 1 85 ? -1.205 -1.436 -25.594 1.00 62.94 85 GLY A CA 1
ATOM 647 C C . GLY A 1 85 ? -0.108 -1.947 -26.531 1.00 62.94 85 GLY A C 1
ATOM 648 O O . GLY A 1 85 ? -0.137 -3.102 -26.953 1.00 62.94 85 GLY A O 1
ATOM 649 N N . SER A 1 86 ? 0.846 -1.081 -26.874 1.00 59.81 86 SER A N 1
ATOM 650 C CA . SER A 1 86 ? 1.906 -1.328 -27.848 1.00 59.81 86 SER A CA 1
ATOM 651 C C . SER A 1 86 ? 3.230 -1.743 -27.201 1.00 59.81 86 SER A C 1
ATOM 653 O O . SER A 1 86 ? 4.209 -1.939 -27.918 1.00 59.81 86 SER A O 1
ATOM 655 N N . SER A 1 87 ? 3.295 -1.924 -25.875 1.00 53.41 87 SER A N 1
ATOM 656 C CA . SER A 1 87 ? 4.527 -2.360 -25.213 1.00 53.41 87 SER A CA 1
ATOM 657 C C . SER A 1 87 ? 4.371 -3.533 -24.241 1.00 53.41 87 SER A C 1
ATOM 659 O O . SER A 1 87 ? 3.466 -3.604 -23.413 1.00 53.41 87 SER A O 1
ATOM 661 N N . PHE A 1 88 ? 5.373 -4.410 -24.358 1.00 49.44 88 PHE A N 1
ATOM 662 C CA . PHE A 1 88 ? 5.847 -5.396 -23.394 1.00 49.44 88 PHE A CA 1
ATOM 663 C C . PHE A 1 88 ? 4.945 -6.614 -23.141 1.00 49.44 88 PHE A C 1
ATOM 665 O O . PHE A 1 88 ? 4.283 -6.749 -22.115 1.00 49.44 88 PHE A O 1
ATOM 672 N N . VAL A 1 89 ? 5.021 -7.584 -24.059 1.00 35.97 89 VAL A N 1
ATOM 673 C CA . VAL A 1 89 ? 4.870 -8.988 -23.655 1.00 35.97 89 VAL A CA 1
ATOM 674 C C . VAL A 1 89 ? 6.096 -9.319 -22.799 1.00 35.97 89 VAL A C 1
ATOM 676 O O . VAL A 1 89 ? 7.209 -9.380 -23.321 1.00 35.97 89 VAL A O 1
ATOM 679 N N . SER A 1 90 ? 5.887 -9.429 -21.485 1.00 42.12 90 SER A N 1
ATOM 680 C CA . SER A 1 90 ? 6.850 -10.014 -20.543 1.00 42.12 90 SER A CA 1
ATOM 681 C C . SER A 1 90 ? 7.031 -11.511 -20.774 1.00 42.12 90 SER A C 1
ATOM 683 O O . SER A 1 90 ? 6.091 -12.159 -21.285 1.00 42.12 90 SER A O 1
#

Radius of gyration: 20.31 Å; Cα contacts (8 Å, |Δi|>4): 72; chains: 1; bounding box: 41×31×5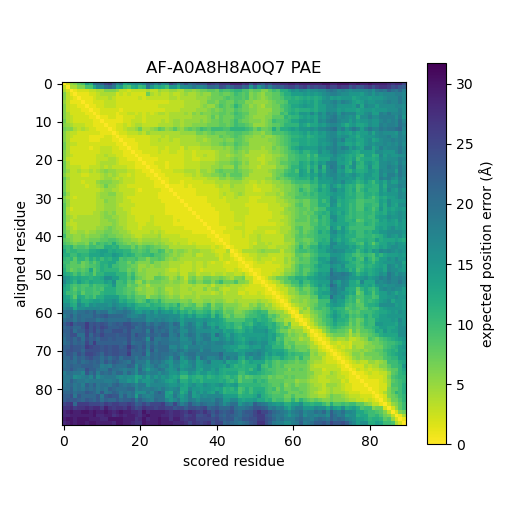0 Å

Foldseek 3Di:
DDPQVVQWDQDPVGIDTDPDQDPPPPCSQVVVQVVVCVVCVVVPPPQFDDDRVDTDGDDDDPVPQQQDADPVPRHGPVVVCVVVVNDDPD

Mean predicted aligned error: 10.27 Å

Nearest PDB structures (foldseek):
  6b1q-assembly1_A  TM=8.021E-01  e=8.359E-01  Moloney murine leukemia virus

pLDDT: mean 82.6, std 12.43, range [35.97, 97.75]

Sequence (90 aa):
MASHDLTALQTPLDLLRMTKVPMGGTNSVGHVVATVNEVLRDHVPKVTIPFIGDLPMHGPRVEECDHTVDKVTGTRRFVVDHVDGSSFVS

InterPro domains:
  IPR043502 DNA/RNA polymerase superfamily [SSF56672] (4-73)

Organism: NCBI:txid278681

Secondary structure (DSSP, 8-state):
--GGGGG-EE-SS-EE--SSPPTT-TTHHHHHHHHHHHHTTTTTTTTB--BTTB-PBPPPPTTT---PBPTTT-SBHHHHHHHTT-S---

Solvent-accessible surface area (backbone atoms only — not comparable to full-atom values): 5796 Å² total; per-residue (Å²): 138,57,79,39,68,81,52,49,44,82,52,100,88,51,80,43,66,41,91,60,83,52,88,88,42,93,59,34,58,59,54,51,53,54,52,48,52,62,78,39,48,91,39,50,70,84,45,28,58,78,46,93,97,43,73,53,64,67,72,74,54,78,94,70,51,54,80,53,57,36,87,88,77,72,40,47,38,60,59,53,32,47,75,72,72,70,54,77,89,124